Protein AF-A0A349TNU8-F1 (afdb_monomer)

Radius of gyration: 17.86 Å; Cα contacts (8 Å, |Δi|>4): 136; chains: 1; bounding box: 28×47×52 Å

Nearest PDB structures (foldseek):
  1l7r-assembly1_A  TM=6.502E-01  e=5.956E-03  Rhodococcus sp. MB1
  3wl6-assembly1_A  TM=6.059E-01  e=1.263E-02  Pseudomonas sp.
  3wwc-assembly1_A  TM=6.021E-01  e=1.728E-02  Pseudomonas sp. VM15C
  3wwd-assembly1_A  TM=5.736E-01  e=1.524E-02  Pseudomonas sp. VM15C
  1tht-assembly1_A  TM=5.631E-01  e=1.132E-01  Vibrio harveyi

Solvent-accessible surface area (backbone atoms only — not comparable to full-atom values): 5542 Å² total; per-residue (Å²): 134,68,73,66,59,58,56,51,52,56,55,55,58,66,67,69,68,76,70,75,75,71,47,76,42,78,45,72,46,100,88,68,50,76,44,41,25,44,36,43,65,45,95,78,66,97,63,86,57,57,77,45,76,57,76,57,101,38,64,17,37,68,67,54,34,56,61,49,41,67,64,42,50,59,41,21,77,70,52,22,24,32,37,24,57,33,34,73,91,65,39,69,117

Sequence (93 aa):
MRPYYLLFLSFLAVITSQSGMSAEETIILGDGISVRVLYFEPESFVESPPLAILMSGGYSDEFMARAQFWLGKEMVQRGWAVAVPISDQGRKF

Foldseek 3Di:
DDCVVVVVVVVVVVVPPPPQDFDWDWDQDPVRDIWIKRKHAAPDDPDDFAEDEDFDQFAAAVVNRVVCVVVQVVVRVVGYIYIYTHDDPRGHD

Mean predicted aligned error: 10.51 Å

pLDDT: mean 77.74, std 11.87, range [47.62, 92.81]

Secondary structure (DSSP, 8-state):
--THHHHHHHHHHHHTT-----EEEEEEPTTS-EEEEEEE--S--SSPPPEEE---SSB--HHHHHHTHHHHHHHHHTT-EEEEEE-GGG-B-

Structure (mmCIF, N/CA/C/O backbone):
data_AF-A0A349TNU8-F1
#
_entry.id   AF-A0A349TNU8-F1
#
loop_
_atom_site.group_PDB
_atom_site.id
_atom_site.type_symbol
_atom_site.label_atom_id
_atom_site.label_alt_id
_atom_site.label_comp_id
_atom_site.label_asym_id
_atom_site.label_entity_id
_atom_site.label_seq_id
_atom_site.pdbx_PDB_ins_code
_atom_site.Cartn_x
_atom_site.Cartn_y
_atom_site.Cartn_z
_atom_site.occupancy
_atom_site.B_iso_or_equiv
_atom_site.auth_seq_id
_atom_site.auth_comp_id
_atom_site.auth_asym_id
_atom_site.auth_atom_id
_atom_site.pdbx_PDB_model_num
ATOM 1 N N . MET A 1 1 ? 4.273 27.360 39.131 1.00 56.81 1 MET A N 1
ATOM 2 C CA . MET A 1 1 ? 4.361 26.971 37.706 1.00 56.81 1 MET A CA 1
ATOM 3 C C . MET A 1 1 ? 3.099 27.429 37.002 1.00 56.81 1 MET A C 1
ATOM 5 O O . MET A 1 1 ? 2.022 27.289 37.561 1.00 56.81 1 MET A O 1
ATOM 9 N N . ARG A 1 2 ? 3.233 28.083 35.849 1.00 65.94 2 ARG A N 1
ATOM 10 C CA . ARG A 1 2 ? 2.122 28.742 35.157 1.00 65.94 2 ARG A CA 1
ATOM 11 C C . ARG A 1 2 ? 1.304 27.709 34.346 1.00 65.94 2 ARG A C 1
ATOM 13 O O . ARG A 1 2 ? 1.919 26.966 33.584 1.00 65.94 2 ARG A O 1
ATOM 20 N N . PRO A 1 3 ? -0.038 27.653 34.472 1.00 69.88 3 PRO A N 1
ATOM 21 C CA . PRO A 1 3 ? -0.883 26.555 33.964 1.00 69.88 3 PRO A CA 1
ATOM 22 C C . PRO A 1 3 ? -0.876 26.388 32.434 1.00 69.88 3 PRO A C 1
ATOM 24 O O . PRO A 1 3 ? -1.215 25.329 31.918 1.00 69.88 3 PRO A O 1
ATOM 27 N N . TYR A 1 4 ? -0.428 27.404 31.699 1.00 74.69 4 TYR A N 1
ATOM 28 C CA . TYR A 1 4 ? -0.328 27.390 30.238 1.00 74.69 4 TYR A CA 1
ATOM 29 C C . TYR A 1 4 ? 0.756 26.432 29.719 1.00 74.69 4 TYR A C 1
ATOM 31 O O . TYR A 1 4 ? 0.616 25.902 28.623 1.00 74.69 4 TYR A O 1
ATOM 39 N N . TYR A 1 5 ? 1.792 26.140 30.513 1.00 73.88 5 TYR A N 1
ATOM 40 C CA . TYR A 1 5 ? 2.801 25.142 30.138 1.00 73.88 5 TYR A CA 1
ATOM 41 C C . TYR A 1 5 ? 2.233 23.719 30.107 1.00 73.88 5 TYR A C 1
ATOM 43 O O . TYR A 1 5 ? 2.619 22.936 29.247 1.00 73.88 5 TYR A O 1
ATOM 51 N N . LEU A 1 6 ? 1.292 23.399 31.004 1.00 72.69 6 LEU A N 1
ATOM 52 C CA . LEU A 1 6 ? 0.634 22.089 31.036 1.00 72.69 6 LEU A CA 1
ATOM 53 C C . LEU A 1 6 ? -0.287 21.893 29.827 1.00 72.69 6 LEU A C 1
ATOM 55 O O . LEU A 1 6 ? -0.276 20.819 29.238 1.00 72.69 6 LEU A O 1
ATOM 59 N N . LEU A 1 7 ? -1.018 22.940 29.421 1.00 73.44 7 LEU A N 1
ATOM 60 C CA . LEU A 1 7 ? -1.847 22.920 28.207 1.00 73.44 7 LEU A CA 1
ATOM 61 C C . LEU A 1 7 ? -1.009 22.825 26.924 1.00 73.44 7 LEU A C 1
ATOM 63 O O . LEU A 1 7 ? -1.395 22.149 25.976 1.00 73.44 7 LEU A O 1
ATOM 67 N N . PHE A 1 8 ? 0.150 23.482 26.892 1.00 75.44 8 PHE A N 1
ATOM 68 C CA . PHE A 1 8 ? 1.062 23.402 25.753 1.00 75.44 8 PHE A CA 1
ATOM 69 C C . PHE A 1 8 ? 1.697 22.006 25.624 1.00 75.44 8 PHE A C 1
ATOM 71 O O . PHE A 1 8 ? 1.786 21.464 24.525 1.00 75.44 8 PHE A O 1
ATOM 78 N N . LEU A 1 9 ? 2.080 21.390 26.749 1.00 74.00 9 LEU A N 1
ATOM 79 C CA . LEU A 1 9 ? 2.616 20.025 26.793 1.00 74.00 9 LEU A CA 1
ATOM 80 C C . LEU A 1 9 ? 1.580 18.967 26.395 1.00 74.00 9 LEU A C 1
ATOM 82 O O . LEU A 1 9 ? 1.922 18.040 25.662 1.00 74.00 9 LEU A O 1
ATOM 86 N N . SER A 1 10 ? 0.322 19.104 26.825 1.00 71.00 10 SER A N 1
ATOM 87 C CA . SER A 1 10 ? -0.740 18.178 26.419 1.00 71.00 10 SER A CA 1
ATOM 88 C C . SER A 1 10 ? -1.094 18.316 24.938 1.00 71.00 10 SER A C 1
ATOM 90 O O . SER A 1 10 ? -1.316 17.305 24.278 1.00 71.00 10 SER A O 1
ATOM 92 N N . PHE A 1 11 ? -1.068 19.531 24.382 1.00 70.38 11 PHE A N 1
ATOM 93 C CA . PHE A 1 11 ? -1.263 19.743 22.946 1.00 70.38 11 PHE A CA 1
ATOM 94 C C . PHE A 1 11 ? -0.134 19.121 22.105 1.00 70.38 11 PHE A C 1
ATOM 96 O O . PHE A 1 11 ? -0.403 18.495 21.082 1.00 70.38 11 PHE A O 1
ATOM 103 N N . LEU A 1 12 ? 1.122 19.218 22.560 1.00 69.81 12 LEU A N 1
ATOM 104 C CA . LEU A 1 12 ? 2.271 18.631 21.861 1.00 69.81 1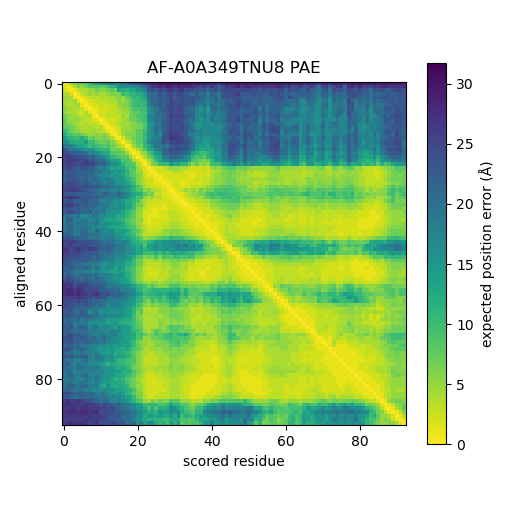2 LEU A CA 1
ATOM 105 C C . LEU A 1 12 ? 2.229 17.090 21.846 1.00 69.81 12 LEU A C 1
ATOM 107 O O . LEU A 1 12 ? 2.592 16.481 20.842 1.00 69.81 12 LEU A O 1
ATOM 111 N N . ALA A 1 13 ? 1.743 16.461 22.920 1.00 62.38 13 ALA A N 1
ATOM 112 C CA . ALA A 1 13 ? 1.661 15.002 23.037 1.00 62.38 13 ALA A CA 1
ATOM 113 C C . ALA A 1 13 ? 0.606 14.353 22.113 1.00 62.38 13 ALA A C 1
ATOM 115 O O . ALA A 1 13 ? 0.759 13.196 21.724 1.00 62.38 13 ALA A O 1
ATOM 116 N N . VAL A 1 14 ? -0.449 15.087 21.739 1.00 63.31 14 VAL A N 1
ATOM 117 C CA . VAL A 1 14 ? -1.517 14.590 20.846 1.00 63.31 14 VAL A CA 1
ATOM 118 C C . VAL A 1 14 ? -1.080 14.581 19.375 1.00 63.31 14 VAL A C 1
ATOM 120 O O . VAL A 1 14 ? -1.560 13.772 18.587 1.00 63.31 14 VAL A O 1
ATOM 123 N N . ILE A 1 15 ? -0.146 15.453 18.984 1.00 60.66 15 ILE A N 1
ATOM 124 C CA . ILE A 1 15 ? 0.299 15.558 17.584 1.00 60.66 15 ILE A CA 1
ATOM 125 C C . ILE A 1 15 ? 1.283 14.434 17.224 1.00 60.66 15 ILE A C 1
ATOM 127 O O . ILE A 1 15 ? 1.311 13.982 16.081 1.00 60.66 15 ILE A O 1
ATOM 131 N N . THR A 1 16 ? 2.072 13.946 18.183 1.00 57.12 16 THR A N 1
ATOM 132 C CA . THR A 1 16 ? 3.126 12.951 17.924 1.00 57.12 16 THR A CA 1
ATOM 133 C C . THR A 1 16 ? 2.635 11.504 17.901 1.00 57.12 16 THR A C 1
ATOM 135 O O . THR A 1 16 ? 3.385 10.627 17.487 1.00 57.12 16 THR A O 1
ATOM 138 N N . SER A 1 17 ? 1.394 11.230 18.313 1.00 51.53 17 SER A N 1
ATOM 139 C CA . SER A 1 17 ? 0.876 9.861 18.471 1.00 51.53 17 SER A CA 1
ATOM 140 C C . SER A 1 17 ? 0.400 9.208 17.163 1.00 51.53 17 SER A C 1
ATOM 142 O O . SER A 1 17 ? 0.015 8.045 17.171 1.00 51.53 17 SER A O 1
ATOM 144 N N . GLN A 1 18 ? 0.442 9.910 16.024 1.00 49.31 18 GLN A N 1
ATOM 145 C CA . GLN A 1 18 ? 0.037 9.355 14.725 1.00 49.31 18 GLN A CA 1
ATOM 146 C C . GLN A 1 18 ? 1.192 8.676 13.975 1.00 49.31 18 GLN A C 1
ATOM 148 O O . GLN A 1 18 ? 1.422 8.924 12.792 1.00 49.31 18 GLN A O 1
ATOM 153 N N . SER A 1 19 ? 1.928 7.800 14.648 1.00 47.62 19 SER A N 1
ATOM 154 C CA . SER A 1 19 ? 2.846 6.869 13.995 1.00 47.62 19 SER A CA 1
ATOM 155 C C . SER A 1 19 ? 2.068 5.644 13.517 1.00 47.62 19 SER A C 1
ATOM 157 O O . SER A 1 19 ? 2.064 4.610 14.176 1.00 47.62 19 SER A O 1
ATOM 159 N N . GLY A 1 20 ? 1.399 5.760 12.366 1.00 51.78 20 GLY A N 1
ATOM 160 C CA . GLY A 1 20 ? 1.009 4.571 11.608 1.00 51.78 20 GLY A CA 1
ATOM 161 C C . GLY A 1 20 ? 2.290 3.888 11.137 1.00 51.78 20 GLY A C 1
ATOM 162 O O . GLY A 1 20 ? 3.005 4.442 10.302 1.00 51.78 20 GLY A O 1
ATOM 163 N N . MET A 1 21 ? 2.624 2.745 11.734 1.00 54.78 21 MET A N 1
ATOM 164 C CA . MET A 1 21 ? 3.811 1.969 11.388 1.00 54.78 21 MET A CA 1
ATOM 165 C C . MET A 1 21 ? 3.677 1.449 9.954 1.00 54.78 21 MET A C 1
ATOM 167 O O . MET A 1 21 ? 2.943 0.509 9.683 1.00 54.78 21 MET A O 1
ATOM 171 N N . SER A 1 22 ? 4.386 2.092 9.028 1.00 59.22 22 SER A N 1
ATOM 172 C CA . SER A 1 22 ? 4.744 1.492 7.745 1.00 59.22 22 SER A CA 1
ATOM 173 C C . SER A 1 22 ? 5.900 0.535 8.002 1.00 59.22 22 SER A C 1
ATOM 175 O O . SER A 1 22 ? 6.999 0.997 8.319 1.00 59.22 22 SER A O 1
ATOM 177 N N . ALA A 1 23 ? 5.666 -0.770 7.899 1.00 73.56 23 ALA A N 1
ATOM 178 C CA . ALA A 1 23 ? 6.749 -1.742 7.895 1.00 73.56 23 ALA A CA 1
ATOM 179 C C . ALA A 1 23 ? 7.185 -1.935 6.437 1.00 73.56 23 ALA A C 1
ATOM 181 O O . ALA A 1 23 ? 6.430 -2.438 5.607 1.00 73.56 23 ALA A O 1
ATOM 182 N N . GLU A 1 24 ? 8.376 -1.447 6.091 1.00 85.31 24 GLU A N 1
ATOM 183 C CA . GLU A 1 24 ? 9.019 -1.864 4.847 1.00 85.31 24 GLU A CA 1
ATOM 184 C C . GLU A 1 24 ? 9.383 -3.343 4.981 1.00 85.31 24 GLU A C 1
ATOM 186 O O . GLU A 1 24 ? 10.069 -3.735 5.925 1.00 85.31 24 GLU A O 1
ATOM 191 N N . GLU A 1 25 ? 8.926 -4.157 4.037 1.00 88.25 25 GLU A N 1
ATOM 192 C CA . GLU A 1 25 ? 9.187 -5.589 3.998 1.00 88.25 25 GLU A CA 1
ATOM 193 C C . GLU A 1 25 ? 9.878 -5.971 2.690 1.00 88.25 25 GLU A C 1
ATOM 195 O O . GLU A 1 25 ? 9.657 -5.369 1.641 1.00 88.25 25 GLU A O 1
ATOM 200 N N . THR A 1 26 ? 10.735 -6.990 2.743 1.00 88.25 26 THR A N 1
ATOM 201 C CA . THR A 1 26 ? 11.354 -7.581 1.550 1.00 88.25 26 THR A CA 1
ATOM 202 C C . THR A 1 26 ? 10.786 -8.974 1.341 1.00 88.25 26 THR A C 1
ATOM 204 O O . THR A 1 26 ? 10.988 -9.861 2.166 1.00 88.25 26 THR A O 1
ATOM 207 N N . ILE A 1 27 ? 10.099 -9.167 0.219 1.00 87.19 27 ILE A N 1
ATOM 208 C CA . ILE A 1 27 ? 9.491 -10.437 -0.172 1.00 87.19 27 ILE A CA 1
ATOM 209 C C . ILE A 1 27 ? 10.394 -11.110 -1.204 1.00 87.19 27 ILE A C 1
ATOM 211 O O . ILE A 1 27 ? 10.837 -10.469 -2.156 1.00 87.19 27 ILE A O 1
ATOM 215 N N . ILE A 1 28 ? 10.650 -12.408 -1.035 1.00 88.31 28 ILE A N 1
ATOM 216 C CA . ILE A 1 28 ? 11.337 -13.228 -2.037 1.00 88.31 28 ILE A CA 1
ATOM 217 C C . ILE A 1 28 ? 10.282 -13.969 -2.856 1.00 88.31 28 ILE A C 1
ATOM 219 O O . ILE A 1 28 ? 9.505 -14.760 -2.320 1.00 88.31 28 ILE A O 1
ATOM 223 N N . LEU A 1 29 ? 10.243 -13.689 -4.154 1.00 84.25 29 LEU A N 1
ATOM 224 C CA . LEU A 1 29 ? 9.370 -14.356 -5.113 1.00 84.25 29 LEU A CA 1
ATOM 225 C C . LEU A 1 29 ? 9.846 -15.796 -5.372 1.00 84.25 29 LEU A C 1
ATOM 227 O O . LEU A 1 29 ? 10.986 -16.161 -5.084 1.00 84.25 29 LEU A O 1
ATOM 231 N N . GLY A 1 30 ? 8.977 -16.630 -5.951 1.00 8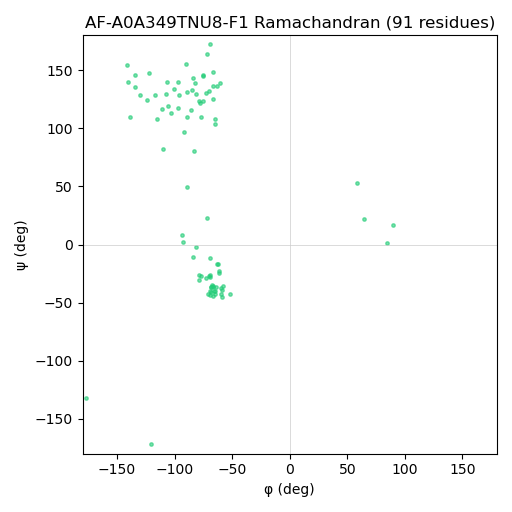3.19 30 GLY A N 1
ATOM 232 C CA . GLY A 1 30 ? 9.285 -18.042 -6.228 1.00 83.19 30 GLY A CA 1
ATOM 233 C C . GLY A 1 30 ? 10.4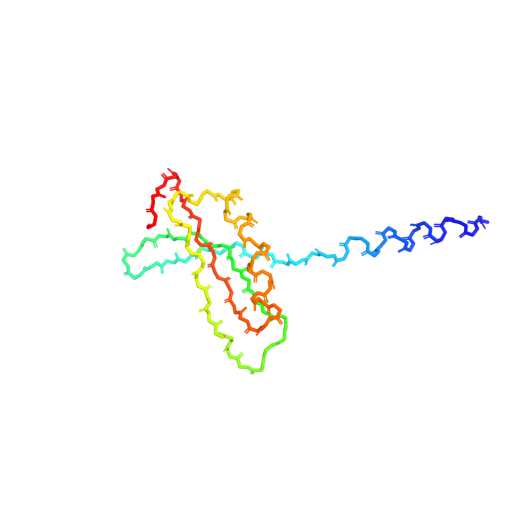45 -18.271 -7.210 1.00 83.19 30 GLY A C 1
ATOM 234 O O . GLY A 1 30 ? 10.994 -19.367 -7.259 1.00 83.19 30 GLY A O 1
ATOM 235 N N . ASP A 1 31 ? 10.832 -17.246 -7.968 1.00 86.12 31 ASP A N 1
ATOM 236 C CA . ASP A 1 31 ? 11.985 -17.226 -8.875 1.00 86.12 31 ASP A CA 1
ATOM 237 C C . ASP A 1 31 ? 13.276 -16.692 -8.216 1.00 86.12 31 ASP A C 1
ATOM 239 O O . ASP A 1 31 ? 14.315 -16.599 -8.869 1.00 86.12 31 ASP A O 1
ATOM 243 N N . GLY A 1 32 ? 13.228 -16.358 -6.922 1.00 84.56 32 GLY A N 1
ATOM 244 C CA . GLY A 1 32 ? 14.348 -15.816 -6.156 1.00 84.56 32 GLY A CA 1
ATOM 245 C C . GLY A 1 32 ? 14.529 -14.302 -6.278 1.00 84.56 32 GLY A C 1
ATOM 246 O O . GLY A 1 32 ? 15.454 -13.760 -5.671 1.00 84.56 32 GLY A O 1
ATOM 247 N N . ILE A 1 33 ? 13.670 -13.599 -7.024 1.00 84.31 33 ILE A N 1
ATOM 248 C CA . ILE A 1 33 ? 13.719 -12.137 -7.120 1.00 84.31 33 ILE A CA 1
ATOM 249 C C . ILE A 1 33 ? 13.209 -11.522 -5.811 1.00 84.31 33 ILE A C 1
ATOM 251 O O . ILE A 1 33 ? 12.133 -11.863 -5.322 1.00 84.31 33 ILE A O 1
ATOM 255 N N . SER A 1 34 ? 13.970 -10.583 -5.248 1.00 86.25 34 SER A N 1
ATOM 256 C CA . SER A 1 34 ? 13.535 -9.787 -4.100 1.00 86.25 34 SER A CA 1
ATOM 257 C C . SER A 1 34 ? 12.707 -8.586 -4.547 1.00 86.25 34 SER A C 1
ATOM 259 O O . SER A 1 34 ? 13.129 -7.843 -5.434 1.00 86.25 34 SER A O 1
ATOM 261 N N . VAL A 1 35 ? 11.572 -8.356 -3.893 1.00 85.50 35 VAL A N 1
ATOM 262 C CA . VAL A 1 35 ? 10.753 -7.152 -4.059 1.00 85.50 35 VAL A CA 1
ATOM 263 C C . VAL A 1 35 ? 10.571 -6.498 -2.704 1.00 85.50 35 VAL A C 1
ATOM 265 O O . VAL A 1 35 ? 10.087 -7.127 -1.762 1.00 85.50 35 VAL A O 1
ATOM 268 N N . ARG A 1 36 ? 10.945 -5.224 -2.609 1.00 89.44 36 ARG A N 1
ATOM 269 C CA . ARG A 1 36 ? 10.635 -4.411 -1.435 1.00 89.44 36 ARG A CA 1
ATOM 270 C C . ARG A 1 3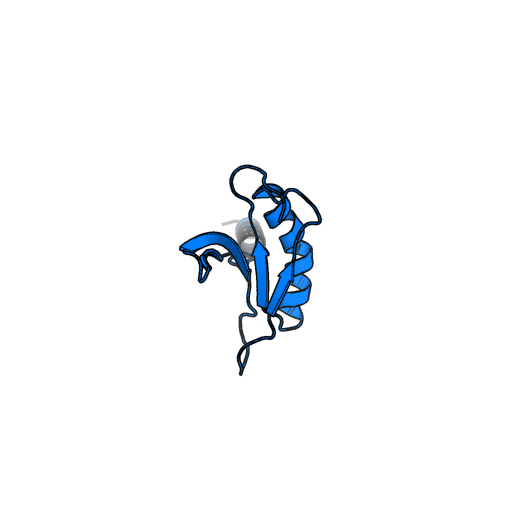6 ? 9.217 -3.883 -1.545 1.00 89.44 36 ARG A C 1
ATOM 272 O O . ARG A 1 36 ? 8.788 -3.463 -2.620 1.00 89.44 36 ARG A O 1
ATOM 279 N N . VAL A 1 37 ? 8.491 -3.896 -0.440 1.00 89.31 37 VAL A N 1
ATOM 280 C CA . VAL A 1 37 ? 7.120 -3.404 -0.358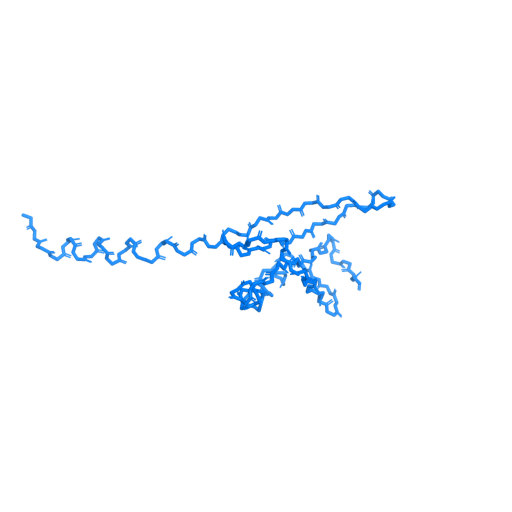 1.00 89.31 37 VAL A CA 1
ATOM 281 C C . VAL A 1 37 ? 6.953 -2.548 0.889 1.00 89.31 37 VAL A C 1
ATOM 283 O O . VAL A 1 37 ? 7.536 -2.830 1.931 1.00 89.31 37 VAL A O 1
ATOM 286 N N . LEU A 1 38 ? 6.126 -1.512 0.802 1.00 89.06 38 LEU A N 1
ATOM 287 C CA . LEU A 1 38 ? 5.537 -0.913 1.995 1.00 89.06 38 LEU A CA 1
ATOM 288 C C . LEU A 1 38 ? 4.284 -1.711 2.331 1.00 89.06 38 LEU A C 1
ATOM 290 O O . LEU A 1 38 ? 3.344 -1.727 1.531 1.00 89.06 38 LEU A O 1
ATOM 294 N N . TYR A 1 39 ? 4.289 -2.372 3.483 1.00 89.50 39 TYR A N 1
ATOM 295 C CA . TYR A 1 39 ? 3.166 -3.168 3.952 1.00 89.50 39 TYR A CA 1
ATOM 296 C C . TYR A 1 39 ? 2.430 -2.462 5.094 1.00 89.50 39 TYR A C 1
ATOM 298 O O . TYR A 1 39 ? 3.034 -1.815 5.958 1.00 89.50 39 TYR A O 1
ATOM 306 N N . PHE A 1 40 ? 1.104 -2.562 5.057 1.00 87.56 40 PHE A N 1
ATOM 307 C CA . PHE A 1 40 ? 0.191 -1.980 6.029 1.00 87.56 40 PHE A CA 1
ATOM 308 C C . PHE A 1 40 ? -0.951 -2.945 6.304 1.00 87.56 40 PHE A C 1
ATOM 310 O O . PHE A 1 40 ? -1.525 -3.512 5.376 1.00 87.56 40 PHE A O 1
ATOM 317 N N . GLU A 1 41 ? -1.348 -3.052 7.563 1.00 89.69 41 GLU A N 1
ATOM 318 C CA . GLU A 1 41 ? -2.472 -3.884 7.973 1.00 89.69 41 GLU A CA 1
ATOM 319 C C . GLU A 1 41 ? -3.296 -3.211 9.078 1.00 89.69 41 GLU A C 1
ATOM 321 O O . GLU A 1 41 ? -2.784 -2.344 9.794 1.00 89.69 41 GLU A O 1
ATOM 326 N N . PRO A 1 42 ? -4.592 -3.546 9.196 1.00 88.62 42 PRO A N 1
ATOM 327 C CA . PRO A 1 42 ? -5.436 -3.036 10.271 1.00 88.62 42 PRO A CA 1
ATOM 328 C C . PRO A 1 42 ? -4.988 -3.575 11.638 1.00 88.62 42 PRO A C 1
ATOM 330 O O . PRO A 1 42 ? -4.766 -4.770 11.793 1.00 88.62 42 PRO A O 1
ATOM 333 N N . GLU A 1 43 ? -4.942 -2.708 12.658 1.00 81.75 43 GLU A N 1
ATOM 334 C CA . GLU A 1 43 ? -4.481 -3.054 14.020 1.00 81.75 43 GLU A CA 1
ATOM 335 C C . GLU A 1 43 ? -5.317 -4.141 14.716 1.00 81.75 43 GLU A C 1
ATOM 337 O O . GLU A 1 43 ? -4.839 -4.814 15.628 1.00 81.75 43 GLU A O 1
ATOM 342 N N . SER A 1 44 ? -6.579 -4.311 14.316 1.00 72.31 44 SER A N 1
ATOM 343 C CA . SER A 1 44 ? -7.437 -5.373 14.836 1.00 72.31 44 SER A CA 1
ATOM 344 C C . SER A 1 44 ? -8.260 -5.981 13.707 1.00 72.31 44 SER A C 1
ATOM 346 O O . SER A 1 44 ? -9.171 -5.356 13.163 1.00 72.31 44 SER A O 1
ATOM 348 N N . PHE A 1 45 ? -7.927 -7.216 13.347 1.00 72.25 45 PHE A N 1
ATOM 349 C CA . PHE A 1 45 ? -8.726 -8.043 12.453 1.00 72.25 45 PHE A CA 1
ATOM 350 C C . PHE A 1 45 ? -8.841 -9.441 13.060 1.00 72.25 45 PHE A C 1
ATOM 352 O O . PHE A 1 45 ? -7.878 -9.970 13.609 1.00 72.25 45 PHE A O 1
ATOM 359 N N . VAL A 1 46 ? -10.052 -10.002 13.041 1.00 66.06 46 VAL A N 1
ATOM 360 C CA . VAL A 1 46 ? -10.353 -11.301 13.677 1.00 66.06 46 VAL A CA 1
ATOM 361 C C . VAL A 1 46 ? -9.885 -12.472 12.800 1.00 66.06 46 VAL A C 1
ATOM 363 O O . VAL A 1 46 ? -9.567 -13.540 13.313 1.00 66.06 46 VAL A O 1
ATOM 366 N N . GLU A 1 47 ? -9.805 -12.255 11.486 1.00 82.31 47 GLU A N 1
ATOM 367 C CA . GLU A 1 47 ? -9.318 -13.210 10.482 1.00 82.31 47 GLU A CA 1
ATOM 368 C C . GLU A 1 47 ? -8.109 -12.627 9.726 1.00 82.31 47 GLU A C 1
ATOM 370 O O . GLU A 1 47 ? -7.582 -11.582 10.103 1.00 82.31 47 GLU A O 1
ATOM 375 N N . SER A 1 48 ? -7.629 -13.279 8.664 1.00 85.25 48 SER A N 1
ATOM 376 C CA . SER A 1 48 ? -6.642 -12.659 7.770 1.00 85.25 48 SER A CA 1
ATOM 377 C C . SER A 1 48 ? -7.333 -11.616 6.878 1.00 85.25 48 SER A C 1
ATOM 379 O O . SER A 1 48 ? -8.285 -11.970 6.178 1.00 85.25 48 SER A O 1
ATOM 381 N N . PRO A 1 49 ? -6.896 -10.343 6.881 1.00 90.00 49 PRO A N 1
ATOM 382 C CA . PRO A 1 49 ? -7.532 -9.302 6.083 1.00 90.00 49 PRO A CA 1
ATOM 383 C C . PRO A 1 49 ? -7.335 -9.549 4.579 1.00 90.00 49 PRO A C 1
ATOM 385 O O . PRO A 1 49 ? -6.300 -10.080 4.164 1.00 90.00 49 PRO A O 1
ATOM 388 N N . PRO A 1 50 ? -8.296 -9.146 3.729 1.00 92.44 50 PRO A N 1
ATOM 389 C CA . PRO A 1 50 ? -8.096 -9.160 2.286 1.00 92.44 50 PRO A CA 1
ATOM 390 C C . PRO A 1 50 ? -6.928 -8.240 1.900 1.00 92.44 50 PRO A C 1
ATOM 392 O O . PRO A 1 50 ? -6.794 -7.136 2.431 1.00 92.44 50 PRO A O 1
ATOM 395 N N . LEU A 1 51 ? -6.093 -8.688 0.960 1.00 92.19 51 LEU A N 1
ATOM 396 C CA . LEU A 1 51 ? -4.906 -7.961 0.506 1.00 92.19 51 LEU A CA 1
ATOM 397 C C . LEU A 1 51 ? -5.194 -7.159 -0.768 1.00 92.19 51 LEU A C 1
ATOM 399 O O . LEU A 1 51 ? -5.652 -7.705 -1.772 1.00 92.19 51 LEU A O 1
ATOM 403 N N . ALA A 1 52 ? -4.844 -5.876 -0.749 1.00 91.94 52 ALA A N 1
ATOM 404 C CA . ALA A 1 52 ? -4.764 -5.022 -1.923 1.00 91.94 52 ALA A CA 1
ATOM 405 C C . ALA A 1 52 ? -3.300 -4.730 -2.274 1.00 91.94 52 ALA A C 1
ATOM 407 O O . ALA A 1 52 ? -2.525 -4.281 -1.432 1.00 91.94 52 ALA A O 1
ATOM 408 N N . ILE A 1 53 ? -2.927 -4.936 -3.538 1.00 89.88 53 ILE A N 1
ATOM 409 C CA . ILE A 1 53 ? -1.612 -4.549 -4.057 1.00 89.88 53 ILE A CA 1
ATOM 410 C C . ILE A 1 53 ? -1.788 -3.277 -4.884 1.00 89.88 53 ILE A C 1
ATOM 412 O O . ILE A 1 53 ? -2.435 -3.295 -5.933 1.00 89.88 53 ILE A O 1
ATOM 416 N N . LEU A 1 54 ? -1.224 -2.167 -4.414 1.00 87.94 54 LEU A N 1
ATOM 417 C CA . LEU A 1 54 ? -1.285 -0.886 -5.114 1.00 87.94 54 LEU A CA 1
ATOM 418 C C . LEU A 1 54 ? -0.063 -0.747 -6.017 1.00 87.94 54 LEU A C 1
ATOM 420 O O . LEU A 1 54 ? 1.012 -0.351 -5.577 1.00 87.94 54 LEU A O 1
ATOM 424 N N . MET A 1 55 ? -0.235 -1.078 -7.295 1.00 84.69 55 MET A N 1
ATOM 425 C CA . MET A 1 55 ? 0.815 -0.918 -8.301 1.00 84.69 55 MET A CA 1
ATOM 426 C C . MET A 1 55 ? 0.740 0.474 -8.929 1.00 84.69 55 MET A C 1
ATOM 428 O O . MET A 1 55 ? -0.329 0.917 -9.357 1.00 84.69 55 MET A O 1
ATOM 432 N N . SER A 1 56 ? 1.868 1.178 -9.007 1.00 73.62 56 SER A N 1
ATOM 433 C CA . SER A 1 56 ? 1.948 2.393 -9.816 1.00 73.62 56 SER A CA 1
ATOM 434 C C . SER A 1 56 ? 2.029 2.012 -11.301 1.00 73.62 56 SER A C 1
ATOM 436 O O . SER A 1 56 ? 2.625 1.003 -11.667 1.00 73.62 56 SER A O 1
ATOM 438 N N . GLY A 1 57 ? 1.431 2.813 -12.187 1.00 71.56 57 GLY A N 1
ATOM 439 C CA . GLY A 1 57 ? 1.441 2.558 -13.638 1.00 71.56 57 GLY A CA 1
ATOM 440 C C . GLY A 1 57 ? 2.798 2.797 -14.320 1.00 71.56 57 GLY A C 1
ATOM 441 O O . GLY A 1 57 ? 2.841 3.109 -15.510 1.00 71.56 57 GLY A O 1
ATOM 442 N N . GLY A 1 58 ? 3.907 2.746 -13.581 1.00 74.12 58 GLY A N 1
ATOM 443 C CA . GLY A 1 58 ? 5.227 3.127 -14.064 1.00 74.12 58 GLY A CA 1
ATOM 444 C C . GLY A 1 58 ? 6.310 2.901 -13.016 1.00 74.12 58 GLY A C 1
ATOM 445 O O . GLY A 1 58 ? 6.409 1.828 -12.432 1.00 74.12 58 GLY A O 1
ATOM 446 N N . TYR A 1 59 ? 7.158 3.905 -12.813 1.00 68.88 59 TYR A N 1
ATOM 447 C CA . TYR A 1 59 ? 8.207 3.846 -11.801 1.00 68.88 59 TYR A CA 1
ATOM 448 C C . TYR A 1 59 ? 7.609 4.132 -10.423 1.00 68.88 59 TYR A C 1
ATOM 450 O O . TYR A 1 59 ? 6.990 5.175 -10.221 1.00 68.88 59 TYR A O 1
ATOM 458 N N . SER A 1 60 ? 7.782 3.203 -9.484 1.00 72.31 60 SER A N 1
ATOM 459 C CA . SER A 1 60 ? 7.454 3.405 -8.070 1.00 72.31 60 SER A CA 1
ATOM 460 C C . SER A 1 60 ? 8.752 3.468 -7.280 1.00 72.31 60 SER A C 1
ATOM 462 O O . SER A 1 60 ? 9.217 2.452 -6.773 1.00 72.31 60 SER A O 1
ATOM 464 N N . ASP A 1 61 ? 9.405 4.627 -7.240 1.00 78.12 61 ASP A N 1
ATOM 465 C CA . ASP A 1 61 ? 10.477 4.815 -6.264 1.00 78.12 61 ASP A CA 1
ATOM 466 C C . ASP A 1 61 ? 9.891 4.881 -4.841 1.00 78.12 61 ASP A C 1
ATOM 468 O O . ASP A 1 61 ? 8.674 4.899 -4.639 1.00 78.12 61 ASP A O 1
ATOM 472 N N . GLU A 1 62 ? 10.752 4.891 -3.827 1.00 79.19 62 GLU A N 1
ATOM 473 C CA . GLU A 1 62 ? 10.299 4.906 -2.435 1.00 79.19 62 GLU A CA 1
ATOM 474 C C . GLU A 1 62 ? 9.409 6.122 -2.124 1.00 79.19 62 GLU A C 1
ATOM 476 O O . GLU A 1 62 ? 8.437 6.014 -1.376 1.00 79.19 62 GLU A O 1
ATOM 481 N N . PHE A 1 63 ? 9.698 7.276 -2.729 1.00 80.44 63 PHE A N 1
ATOM 482 C CA . PHE A 1 63 ? 8.917 8.491 -2.529 1.00 80.44 63 PHE A CA 1
ATOM 483 C C . PHE A 1 63 ? 7.498 8.348 -3.099 1.00 80.44 63 PHE A C 1
ATOM 485 O O . PHE A 1 63 ? 6.525 8.679 -2.418 1.00 80.44 63 PHE A O 1
ATOM 492 N N . MET A 1 64 ? 7.357 7.796 -4.304 1.00 78.94 64 MET A N 1
ATOM 493 C CA . MET A 1 64 ? 6.062 7.498 -4.919 1.00 78.94 64 MET A CA 1
ATOM 494 C C . MET A 1 64 ? 5.288 6.430 -4.149 1.00 78.94 64 MET A C 1
ATOM 496 O O . MET A 1 64 ? 4.096 6.618 -3.888 1.00 78.94 64 MET A O 1
ATOM 500 N N . ALA A 1 65 ? 5.958 5.366 -3.705 1.00 79.88 65 ALA A N 1
ATOM 501 C CA . ALA A 1 65 ? 5.339 4.339 -2.874 1.00 79.88 65 ALA A CA 1
ATOM 502 C C . ALA A 1 65 ? 4.791 4.936 -1.562 1.00 79.88 65 ALA A C 1
ATOM 504 O O . ALA A 1 65 ? 3.654 4.667 -1.168 1.00 79.88 65 ALA A O 1
ATOM 505 N N . ARG A 1 66 ? 5.552 5.834 -0.919 1.00 80.12 66 ARG A N 1
ATOM 506 C CA . ARG A 1 66 ? 5.105 6.570 0.275 1.00 80.12 66 ARG A CA 1
ATOM 507 C C . ARG A 1 66 ? 4.004 7.588 -0.028 1.00 80.12 66 ARG A C 1
ATOM 509 O O . ARG A 1 66 ? 3.185 7.836 0.844 1.00 80.12 66 ARG A O 1
ATOM 516 N N . ALA A 1 67 ? 3.917 8.158 -1.228 1.00 80.31 67 ALA A N 1
ATOM 517 C CA . ALA A 1 67 ? 2.795 9.028 -1.598 1.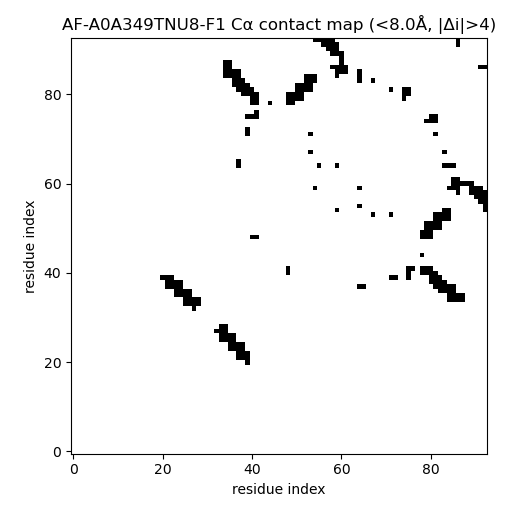00 80.31 67 ALA A CA 1
ATOM 518 C C . ALA A 1 67 ? 1.474 8.242 -1.712 1.00 80.31 67 ALA A C 1
ATOM 520 O O . ALA A 1 67 ? 0.417 8.718 -1.290 1.00 80.31 67 ALA A O 1
ATOM 521 N N . GLN A 1 68 ? 1.537 7.003 -2.209 1.00 77.75 68 GLN A N 1
ATOM 522 C CA . GLN A 1 68 ? 0.389 6.091 -2.272 1.00 77.75 68 GLN A CA 1
ATOM 523 C C . GLN A 1 68 ? -0.077 5.606 -0.889 1.00 77.75 68 GLN A C 1
ATOM 525 O O . GLN A 1 68 ? -1.193 5.097 -0.766 1.00 77.75 68 GLN A O 1
ATOM 530 N N . PHE A 1 69 ? 0.714 5.840 0.165 1.00 72.25 69 PHE A N 1
ATOM 531 C CA . PHE A 1 69 ? 0.337 5.561 1.551 1.00 72.25 69 PHE A CA 1
ATOM 532 C C . PHE A 1 69 ? -1.009 6.172 1.935 1.00 72.25 69 PHE A C 1
ATOM 534 O O . PHE A 1 69 ? -1.806 5.507 2.589 1.00 72.25 69 PHE A O 1
ATOM 541 N N . TRP A 1 70 ? -1.294 7.417 1.532 1.00 75.25 70 TRP A N 1
ATOM 542 C CA . TRP A 1 70 ? -2.540 8.074 1.943 1.00 75.25 70 TRP A CA 1
ATOM 543 C C . TRP A 1 70 ? -3.777 7.356 1.391 1.00 75.25 70 TRP A C 1
ATOM 545 O O . TRP A 1 70 ? -4.776 7.216 2.090 1.00 75.25 70 TRP A O 1
ATOM 555 N N . LEU A 1 71 ? -3.685 6.835 0.163 1.00 80.06 71 LEU A N 1
ATOM 556 C CA . LEU A 1 71 ? -4.729 5.999 -0.427 1.00 80.06 71 LEU A CA 1
ATOM 557 C C . LEU A 1 71 ? -4.821 4.639 0.282 1.00 80.06 71 LEU A C 1
ATOM 559 O O . LEU A 1 71 ? -5.919 4.184 0.597 1.00 80.06 71 LEU A O 1
ATOM 563 N N . GLY A 1 72 ? -3.674 4.018 0.575 1.00 84.25 72 GLY A N 1
ATOM 564 C CA . GLY A 1 72 ? -3.611 2.764 1.324 1.00 84.25 72 GLY A CA 1
ATOM 565 C C . GLY A 1 72 ? -4.223 2.875 2.722 1.00 84.25 72 GLY A C 1
ATOM 566 O O . GLY A 1 72 ? -4.932 1.970 3.153 1.00 84.25 72 GLY A O 1
ATOM 567 N N . LYS A 1 73 ? -4.046 4.014 3.403 1.00 84.25 73 LYS A N 1
ATOM 568 C CA . LYS A 1 73 ? -4.565 4.258 4.755 1.00 84.25 73 LYS A CA 1
ATOM 569 C C . LYS A 1 73 ? -6.086 4.124 4.839 1.00 84.25 73 LYS A C 1
ATOM 571 O O . LYS A 1 73 ? -6.586 3.529 5.792 1.00 84.25 73 LYS A O 1
ATOM 576 N N . GLU A 1 74 ? -6.817 4.594 3.828 1.00 88.19 74 GLU A N 1
ATOM 577 C CA . GLU A 1 74 ? -8.280 4.457 3.812 1.00 88.19 74 GLU A CA 1
ATOM 578 C C . GLU A 1 74 ? -8.735 3.029 3.531 1.00 88.19 74 GLU A C 1
ATOM 580 O O . GLU A 1 74 ? -9.796 2.621 4.000 1.00 88.19 74 GLU A O 1
ATOM 585 N N . MET A 1 75 ? -7.941 2.247 2.799 1.00 90.06 75 MET A N 1
ATOM 586 C CA . MET A 1 75 ? -8.207 0.820 2.618 1.00 90.06 75 MET A CA 1
ATOM 587 C C . MET A 1 75 ? -7.950 0.052 3.918 1.00 90.06 75 MET A C 1
ATOM 589 O O . MET A 1 75 ? -8.785 -0.756 4.322 1.00 90.06 75 MET A O 1
ATOM 593 N N . VAL A 1 76 ? -6.863 0.379 4.621 1.00 90.69 76 VAL A N 1
ATOM 594 C CA . VAL A 1 76 ? -6.536 -0.179 5.942 1.00 90.69 76 VAL A CA 1
ATOM 595 C C . VAL A 1 76 ? -7.635 0.112 6.958 1.00 90.69 76 VAL A C 1
ATOM 597 O O . VAL A 1 76 ? -8.109 -0.804 7.624 1.00 90.69 76 VAL A O 1
ATOM 600 N N . GLN A 1 77 ? -8.145 1.346 7.008 1.00 89.00 77 GLN A N 1
ATOM 601 C CA . GLN A 1 77 ? -9.291 1.695 7.861 1.00 89.00 77 GLN A CA 1
ATOM 602 C C . GLN A 1 77 ? -10.574 0.925 7.514 1.00 89.00 77 GLN A C 1
ATOM 604 O O . GLN A 1 77 ? -11.460 0.786 8.354 1.00 89.00 77 GLN A O 1
ATOM 609 N N . ARG A 1 78 ? -10.687 0.413 6.286 1.00 89.88 78 ARG A N 1
ATOM 610 C CA . ARG A 1 78 ? -11.808 -0.419 5.824 1.00 89.88 78 ARG A CA 1
ATOM 611 C C . ARG A 1 78 ? -11.543 -1.918 5.985 1.00 89.88 78 ARG A C 1
ATOM 613 O O . ARG A 1 78 ? -12.33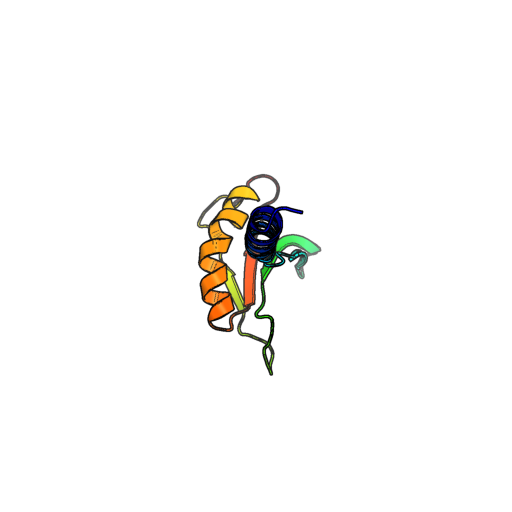6 -2.716 5.493 1.00 89.88 78 ARG A O 1
ATOM 620 N N . GLY A 1 79 ? -10.457 -2.295 6.659 1.00 90.69 79 GLY A N 1
ATOM 621 C CA . GLY A 1 79 ? -10.129 -3.682 6.978 1.00 90.69 79 GLY A CA 1
ATOM 622 C C . GLY A 1 79 ? -9.290 -4.407 5.928 1.00 90.69 79 GLY A C 1
ATOM 623 O O . GLY A 1 79 ? -9.251 -5.631 5.948 1.00 90.69 79 GLY A O 1
ATOM 624 N N . TRP A 1 80 ? -8.639 -3.693 5.008 1.00 92.81 80 TRP A N 1
ATOM 625 C CA . TRP A 1 80 ? -7.751 -4.302 4.013 1.00 92.81 80 TRP A CA 1
ATOM 626 C C . TRP A 1 80 ? -6.292 -4.237 4.456 1.00 92.81 80 TRP A C 1
ATOM 628 O O . TRP A 1 80 ? -5.835 -3.201 4.930 1.00 92.81 80 TRP A O 1
ATOM 638 N N . ALA A 1 81 ? -5.534 -5.301 4.218 1.00 91.75 81 ALA A N 1
ATOM 639 C CA . ALA A 1 81 ? -4.085 -5.185 4.151 1.00 91.75 81 ALA A CA 1
ATOM 640 C C . ALA A 1 81 ? -3.692 -4.545 2.815 1.00 91.75 81 ALA A C 1
ATOM 642 O O . ALA A 1 81 ? -4.340 -4.765 1.788 1.00 91.75 81 ALA A O 1
ATOM 643 N N . VAL A 1 82 ? -2.631 -3.747 2.812 1.00 91.56 82 VAL A N 1
ATOM 644 C CA . VAL A 1 82 ? -2.146 -3.040 1.628 1.00 91.56 82 VAL A CA 1
ATOM 645 C C . VAL A 1 82 ? -0.655 -3.280 1.468 1.00 91.56 82 VAL A C 1
ATOM 647 O O . VAL A 1 82 ? 0.113 -3.035 2.392 1.00 91.56 82 VAL A O 1
ATOM 650 N N . ALA A 1 83 ? -0.244 -3.696 0.273 1.00 91.50 83 ALA A N 1
ATOM 651 C CA . ALA A 1 83 ? 1.154 -3.770 -0.131 1.00 91.50 83 ALA A CA 1
ATOM 652 C C . ALA A 1 83 ? 1.413 -2.812 -1.301 1.00 91.50 83 ALA A C 1
ATOM 654 O O . ALA A 1 83 ? 0.712 -2.846 -2.315 1.00 91.50 83 ALA A O 1
ATOM 655 N N . VAL A 1 84 ? 2.433 -1.967 -1.172 1.00 89.44 84 VAL A N 1
ATOM 656 C CA . VAL A 1 84 ? 2.878 -1.047 -2.227 1.00 89.44 84 VAL A CA 1
ATOM 657 C C . VAL A 1 84 ? 4.285 -1.450 -2.668 1.00 89.44 84 VAL A C 1
ATOM 659 O O . VAL A 1 84 ? 5.228 -1.244 -1.902 1.00 89.44 84 VAL A O 1
ATOM 662 N N . PRO A 1 85 ? 4.466 -2.024 -3.869 1.00 87.88 85 PRO A N 1
ATOM 663 C CA . PRO A 1 85 ? 5.786 -2.379 -4.372 1.00 87.88 85 PRO A CA 1
ATOM 664 C C . PRO A 1 85 ? 6.679 -1.154 -4.574 1.00 87.88 85 PRO A C 1
ATOM 666 O O . PRO A 1 85 ? 6.261 -0.136 -5.134 1.00 87.88 85 PRO A O 1
ATOM 669 N N . ILE A 1 86 ? 7.933 -1.284 -4.152 1.00 86.31 86 ILE A N 1
ATOM 670 C CA . ILE A 1 86 ? 9.001 -0.314 -4.367 1.00 86.31 86 ILE A CA 1
ATOM 671 C C . ILE A 1 86 ? 9.918 -0.881 -5.441 1.00 86.31 86 ILE A C 1
ATOM 673 O O . ILE A 1 86 ? 10.501 -1.954 -5.285 1.00 86.31 86 ILE A O 1
ATOM 677 N N . SER A 1 87 ? 10.047 -0.167 -6.552 1.00 77.62 87 SER A N 1
ATOM 678 C CA . SER A 1 87 ? 10.979 -0.548 -7.595 1.00 77.62 87 SER A CA 1
ATOM 679 C C . SER A 1 87 ? 12.381 -0.147 -7.187 1.00 77.62 87 SER A C 1
ATOM 681 O O . SER A 1 87 ? 12.719 1.032 -7.077 1.00 77.62 87 SER A O 1
ATOM 683 N N . ASP A 1 88 ? 13.249 -1.142 -7.136 1.00 66.38 88 ASP A 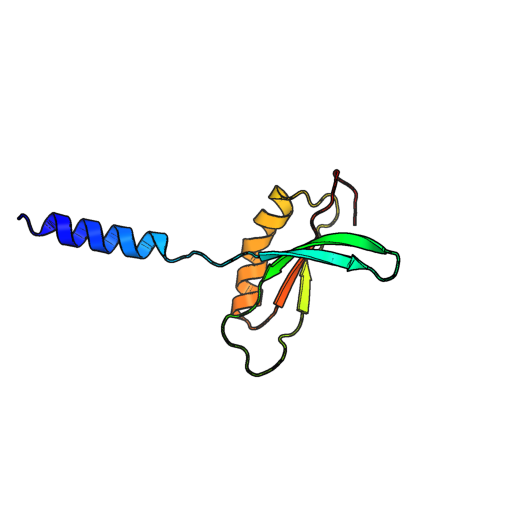N 1
ATOM 684 C CA . ASP A 1 88 ? 14.679 -0.906 -7.075 1.00 66.38 88 ASP A CA 1
ATOM 685 C C . ASP A 1 88 ? 15.143 -0.357 -8.433 1.00 66.38 88 ASP A C 1
ATOM 687 O O . ASP A 1 88 ? 14.781 -0.889 -9.486 1.00 66.38 88 ASP A O 1
ATOM 691 N N . GLN A 1 89 ? 15.923 0.728 -8.415 1.00 62.16 89 GLN A N 1
ATOM 692 C CA . GLN A 1 89 ? 16.564 1.319 -9.602 1.00 62.16 89 GLN A CA 1
ATOM 693 C C . GLN A 1 89 ? 15.617 1.894 -10.672 1.00 62.16 89 GLN A C 1
ATOM 695 O O . GLN A 1 89 ? 16.017 2.025 -11.827 1.00 62.16 89 GLN A O 1
ATOM 700 N N . GLY A 1 90 ? 14.372 2.243 -10.322 1.00 55.50 90 GLY A N 1
ATOM 701 C CA . GLY A 1 90 ? 13.437 2.825 -11.289 1.00 55.50 90 GLY A CA 1
ATOM 702 C C .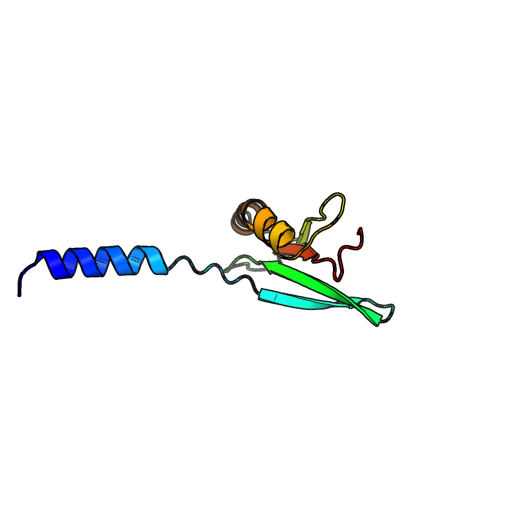 GLY A 1 90 ? 13.204 1.886 -12.472 1.00 55.50 90 GLY A C 1
ATOM 703 O O . GLY A 1 90 ? 13.384 2.267 -13.623 1.00 55.50 90 GLY A O 1
ATOM 704 N N . ARG A 1 91 ? 12.840 0.636 -12.194 1.00 60.53 91 ARG A N 1
ATOM 705 C CA . ARG A 1 91 ? 12.251 -0.301 -13.151 1.00 60.53 91 ARG A CA 1
ATOM 706 C C . ARG A 1 91 ? 10.726 -0.166 -13.122 1.00 60.53 91 ARG A C 1
ATOM 708 O O . ARG A 1 91 ? 10.138 0.308 -12.154 1.00 60.53 91 ARG A O 1
ATOM 715 N N . LYS A 1 92 ? 10.078 -0.530 -14.225 1.00 61.75 92 LYS A N 1
ATOM 716 C CA . LYS A 1 92 ? 8.613 -0.611 -14.268 1.00 61.75 92 LYS A CA 1
ATOM 717 C C . LYS A 1 92 ? 8.175 -1.972 -13.733 1.00 61.75 92 LYS A C 1
ATOM 719 O O . LYS A 1 92 ? 8.874 -2.959 -13.987 1.00 61.75 92 LYS A O 1
ATOM 724 N N . PHE A 1 93 ? 7.062 -1.977 -13.009 1.00 62.16 93 PHE A N 1
ATOM 725 C CA . PHE A 1 93 ? 6.334 -3.184 -12.622 1.00 62.16 93 PHE A CA 1
ATOM 726 C C . PHE A 1 93 ? 5.374 -3.621 -13.726 1.00 62.16 93 PHE A C 1
ATOM 728 O O . PHE A 1 93 ? 4.862 -2.728 -14.445 1.00 62.16 93 PHE A O 1
#